Protein AF-A0AAU5DT31-F1 (afdb_monomer_lite)

Structure (mmCIF, N/CA/C/O backbone):
data_AF-A0AAU5DT31-F1
#
_entry.id   AF-A0AAU5DT31-F1
#
loop_
_atom_site.group_PDB
_atom_site.id
_atom_site.type_symbol
_atom_site.label_atom_id
_atom_site.label_alt_id
_atom_site.label_comp_id
_atom_site.label_asym_id
_atom_site.label_entity_id
_atom_site.label_seq_id
_atom_site.pdbx_PDB_ins_code
_atom_site.Cartn_x
_atom_site.Cartn_y
_atom_site.Cartn_z
_atom_site.occupancy
_atom_site.B_iso_or_equiv
_atom_site.auth_seq_id
_atom_site.auth_comp_id
_atom_site.auth_asym_id
_atom_site.auth_atom_id
_atom_site.pdbx_PDB_model_num
ATOM 1 N N . MET A 1 1 ? -5.746 -17.490 29.347 1.00 45.03 1 MET A N 1
ATOM 2 C CA . MET A 1 1 ? -5.168 -17.782 28.018 1.00 45.03 1 MET A CA 1
ATOM 3 C C . MET A 1 1 ? -5.650 -16.701 27.059 1.00 45.03 1 MET A C 1
ATOM 5 O O . MET A 1 1 ? -6.677 -16.852 26.415 1.00 45.03 1 MET A O 1
ATOM 9 N N . THR A 1 2 ? -4.990 -15.543 27.077 1.00 44.59 2 THR A N 1
ATOM 10 C CA . THR A 1 2 ? -5.402 -14.361 26.306 1.00 44.59 2 THR A CA 1
ATOM 11 C C . THR A 1 2 ? -4.777 -14.467 24.924 1.00 44.59 2 THR A C 1
ATOM 13 O O . THR A 1 2 ? -3.553 -14.438 24.807 1.00 44.59 2 THR A O 1
ATOM 16 N N . ALA A 1 3 ? -5.597 -14.643 23.886 1.00 47.91 3 ALA A N 1
ATOM 17 C CA . ALA A 1 3 ? -5.131 -14.637 22.506 1.00 47.91 3 ALA A CA 1
ATOM 18 C C . ALA A 1 3 ? -4.391 -13.317 22.243 1.00 47.91 3 ALA A C 1
ATOM 20 O O . ALA A 1 3 ? -4.969 -12.231 22.330 1.00 47.91 3 ALA A O 1
ATOM 21 N N . ARG A 1 4 ? -3.082 -13.406 21.990 1.00 49.72 4 ARG A N 1
ATOM 22 C CA . ARG A 1 4 ? -2.244 -12.263 21.634 1.00 49.72 4 ARG A CA 1
ATOM 23 C C . ARG A 1 4 ? -2.781 -11.723 20.309 1.00 49.72 4 ARG A C 1
ATOM 25 O O . ARG A 1 4 ? -2.596 -12.366 19.280 1.00 49.72 4 ARG A O 1
ATOM 32 N N . ARG A 1 5 ? -3.487 -10.585 20.330 1.00 56.44 5 ARG A N 1
ATOM 33 C CA . ARG A 1 5 ? -3.911 -9.911 19.094 1.00 56.44 5 ARG A CA 1
ATOM 34 C C . ARG A 1 5 ? -2.647 -9.648 18.265 1.00 56.44 5 ARG A C 1
ATOM 36 O O . ARG A 1 5 ? -1.690 -9.108 18.831 1.00 56.44 5 ARG A O 1
ATOM 43 N N . PRO A 1 6 ? -2.583 -10.062 16.989 1.00 50.44 6 PRO A N 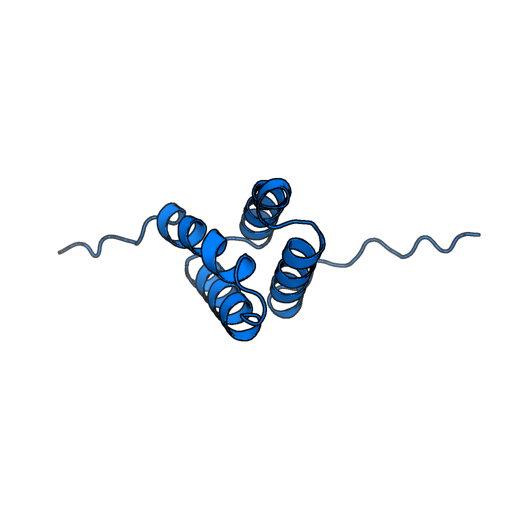1
ATOM 44 C CA . PRO A 1 6 ? -1.439 -9.740 16.154 1.00 50.44 6 PRO A CA 1
ATOM 45 C C . PRO A 1 6 ? -1.294 -8.216 16.102 1.00 50.44 6 PRO A C 1
ATOM 47 O O . PRO A 1 6 ? -2.253 -7.489 15.860 1.00 50.44 6 PRO A O 1
ATOM 50 N N . ASN A 1 7 ? -0.095 -7.736 16.424 1.00 51.56 7 ASN A N 1
ATOM 51 C CA . ASN A 1 7 ? 0.272 -6.329 16.336 1.00 51.56 7 ASN A CA 1
ATOM 52 C C . ASN A 1 7 ? 0.088 -5.863 14.880 1.00 51.56 7 ASN A C 1
ATOM 54 O O . ASN A 1 7 ? 0.730 -6.423 13.992 1.00 51.56 7 ASN A O 1
ATOM 58 N N . ALA A 1 8 ? -0.737 -4.835 14.652 1.00 50.94 8 ALA A N 1
ATOM 59 C CA . ALA A 1 8 ? -0.993 -4.231 13.339 1.00 50.94 8 ALA A CA 1
ATOM 60 C C . ALA A 1 8 ? 0.291 -3.864 12.560 1.00 50.94 8 ALA A C 1
ATOM 62 O O . ALA A 1 8 ? 0.301 -3.877 11.330 1.00 50.94 8 ALA A O 1
ATOM 63 N N . ALA A 1 9 ? 1.406 -3.615 13.257 1.00 47.41 9 ALA A N 1
ATOM 64 C CA . ALA A 1 9 ? 2.705 -3.337 12.647 1.00 47.41 9 ALA A CA 1
ATOM 65 C C . ALA A 1 9 ? 3.354 -4.554 11.951 1.00 47.41 9 ALA A C 1
ATOM 67 O O . ALA A 1 9 ? 4.171 -4.376 11.048 1.00 47.41 9 ALA A O 1
ATOM 68 N N . ALA A 1 10 ? 3.014 -5.790 12.336 1.00 47.03 10 ALA A N 1
ATOM 69 C CA . ALA A 1 10 ? 3.636 -6.999 11.784 1.00 47.03 10 ALA A CA 1
ATOM 70 C C . ALA A 1 10 ? 3.084 -7.387 10.396 1.00 47.03 10 ALA A C 1
ATOM 72 O O . ALA A 1 10 ? 3.809 -7.953 9.574 1.00 47.03 10 ALA A O 1
ATOM 73 N N . THR A 1 11 ? 1.824 -7.055 10.106 1.00 52.16 11 THR A N 1
ATOM 74 C CA . THR A 1 11 ? 1.188 -7.297 8.799 1.00 52.16 11 THR A CA 1
ATOM 75 C C . THR A 1 11 ? 1.606 -6.259 7.753 1.00 52.16 11 THR A C 1
ATOM 77 O O . THR A 1 11 ? 1.852 -6.626 6.606 1.00 52.16 11 THR A O 1
ATOM 80 N N . ALA A 1 12 ? 1.813 -4.998 8.153 1.00 49.88 12 ALA A N 1
ATOM 81 C CA . ALA A 1 12 ? 2.312 -3.939 7.266 1.00 49.88 12 ALA A CA 1
ATOM 82 C C . ALA A 1 12 ? 3.768 -4.165 6.803 1.00 49.88 12 ALA A C 1
ATOM 84 O O . ALA A 1 12 ? 4.162 -3.739 5.719 1.00 49.88 12 ALA A O 1
ATOM 85 N N . ALA A 1 13 ? 4.588 -4.868 7.595 1.00 49.25 13 ALA A N 1
ATOM 86 C CA . ALA A 1 13 ? 5.987 -5.132 7.251 1.00 49.25 13 ALA A CA 1
ATOM 87 C C . ALA A 1 13 ? 6.165 -6.153 6.108 1.00 49.25 13 ALA A C 1
ATOM 89 O O . ALA A 1 13 ? 7.159 -6.077 5.387 1.00 49.25 13 ALA A O 1
ATOM 90 N N . HIS A 1 14 ? 5.201 -7.057 5.899 1.00 52.88 14 HIS A N 1
ATOM 91 C CA . HIS A 1 14 ? 5.252 -8.062 4.827 1.00 52.88 14 HIS A CA 1
ATOM 92 C C . HIS A 1 14 ? 4.780 -7.533 3.466 1.00 52.88 14 HIS A C 1
ATOM 94 O O . HIS A 1 14 ? 5.132 -8.100 2.433 1.00 52.88 14 HIS A O 1
ATOM 100 N N . GLU A 1 15 ? 4.036 -6.424 3.441 1.00 54.03 15 GLU A N 1
ATOM 101 C CA . GLU A 1 15 ? 3.502 -5.835 2.205 1.00 54.03 15 GLU A CA 1
ATOM 102 C C . GLU A 1 15 ? 4.616 -5.376 1.242 1.00 54.03 15 GLU A C 1
ATOM 104 O O . GLU A 1 15 ? 4.447 -5.369 0.022 1.00 54.03 15 GLU A O 1
ATOM 109 N N . ARG A 1 16 ? 5.810 -5.099 1.790 1.00 56.19 16 ARG A N 1
ATOM 110 C CA . ARG A 1 16 ? 7.000 -4.682 1.037 1.00 56.19 16 ARG A CA 1
ATOM 111 C C . ARG A 1 16 ? 7.497 -5.735 0.042 1.00 56.19 16 ARG A C 1
ATOM 113 O O . ARG A 1 16 ? 8.061 -5.365 -0.981 1.00 56.19 16 ARG A O 1
ATOM 120 N N . LEU A 1 17 ? 7.311 -7.027 0.333 1.00 55.44 17 LEU A N 1
ATOM 121 C CA . LEU A 1 17 ? 7.872 -8.105 -0.487 1.00 55.44 17 LEU A CA 1
ATOM 122 C C . LEU A 1 17 ? 7.018 -8.392 -1.731 1.00 55.44 17 LEU A C 1
ATOM 124 O O . LEU A 1 17 ? 7.565 -8.655 -2.798 1.00 55.44 17 L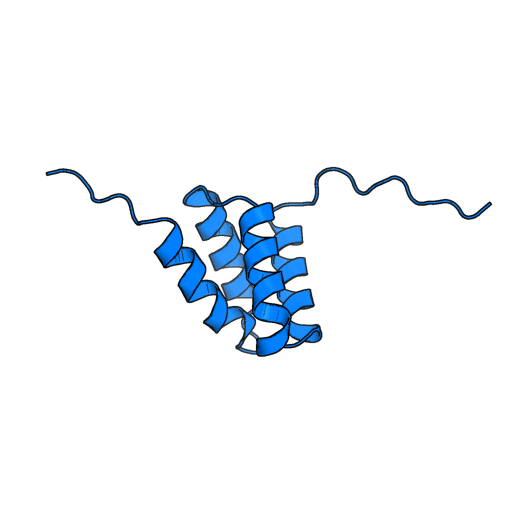EU A O 1
ATOM 128 N N . PHE A 1 18 ? 5.689 -8.291 -1.626 1.00 54.16 18 PHE A N 1
ATOM 129 C CA . PHE A 1 18 ? 4.781 -8.698 -2.706 1.00 54.16 18 PHE A CA 1
ATOM 130 C C . PHE A 1 18 ? 4.587 -7.625 -3.771 1.00 54.16 18 PHE A C 1
ATOM 132 O O . PHE A 1 18 ? 4.622 -7.946 -4.954 1.00 54.16 18 PHE A O 1
ATOM 139 N N . ALA A 1 19 ? 4.517 -6.344 -3.389 1.00 54.28 19 ALA A N 1
ATOM 140 C CA . ALA A 1 19 ? 4.583 -5.249 -4.364 1.00 54.28 19 ALA A CA 1
ATOM 141 C C . ALA A 1 19 ? 5.934 -5.235 -5.116 1.00 54.28 19 ALA A C 1
ATOM 143 O O . ALA A 1 19 ? 6.040 -4.740 -6.239 1.00 54.28 19 ALA A O 1
ATOM 144 N N . ALA A 1 20 ? 6.974 -5.816 -4.503 1.00 54.22 20 ALA A N 1
ATOM 145 C CA . ALA A 1 20 ? 8.318 -5.925 -5.048 1.00 54.22 20 ALA A CA 1
ATOM 146 C C . ALA A 1 20 ? 8.576 -7.195 -5.890 1.00 54.22 20 ALA A C 1
ATOM 148 O O . ALA A 1 20 ? 9.704 -7.381 -6.360 1.00 54.22 20 ALA A O 1
ATOM 149 N N . LEU A 1 21 ? 7.568 -8.020 -6.178 1.00 58.06 21 LEU A N 1
ATOM 150 C CA . LEU A 1 21 ? 7.668 -9.161 -7.095 1.00 58.06 21 LEU A CA 1
ATOM 151 C C . LEU A 1 21 ? 6.754 -8.900 -8.299 1.00 58.06 21 LEU A C 1
ATOM 153 O O . LEU A 1 21 ? 5.538 -8.809 -8.164 1.00 58.06 21 LEU A O 1
ATOM 157 N N . GLY A 1 22 ? 7.332 -8.707 -9.489 1.00 57.06 22 GLY A N 1
ATOM 158 C CA . GLY A 1 22 ? 6.529 -8.570 -10.709 1.00 57.06 22 GLY A CA 1
ATOM 159 C C . GLY A 1 22 ? 5.675 -9.826 -10.925 1.00 57.06 22 GLY A C 1
ATOM 160 O O . GLY A 1 22 ? 6.195 -10.932 -10.808 1.00 57.06 22 GLY A O 1
ATOM 161 N N . GLY A 1 23 ? 4.377 -9.661 -11.206 1.00 62.28 23 GLY A N 1
ATOM 162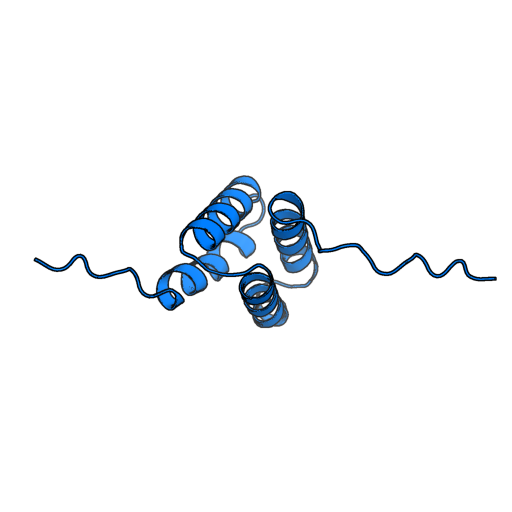 C CA . GLY A 1 23 ? 3.437 -10.772 -11.420 1.00 62.28 23 GLY A CA 1
ATOM 163 C C . GLY A 1 23 ? 2.678 -11.260 -10.177 1.00 62.28 23 GLY A C 1
ATOM 164 O O . GLY A 1 23 ? 1.968 -12.257 -10.260 1.00 62.28 23 GLY A O 1
ATOM 165 N N . ALA A 1 24 ? 2.785 -10.574 -9.034 1.00 68.62 24 ALA A N 1
ATOM 166 C CA . ALA A 1 24 ? 2.121 -10.956 -7.782 1.00 68.62 24 ALA A CA 1
ATOM 167 C C . ALA A 1 24 ? 0.758 -10.262 -7.542 1.00 68.62 24 ALA A C 1
ATOM 169 O O . ALA A 1 24 ? 0.309 -10.161 -6.401 1.00 68.62 24 ALA A O 1
ATOM 170 N N . ASP A 1 25 ? 0.065 -9.793 -8.584 1.00 72.19 25 ASP A N 1
ATOM 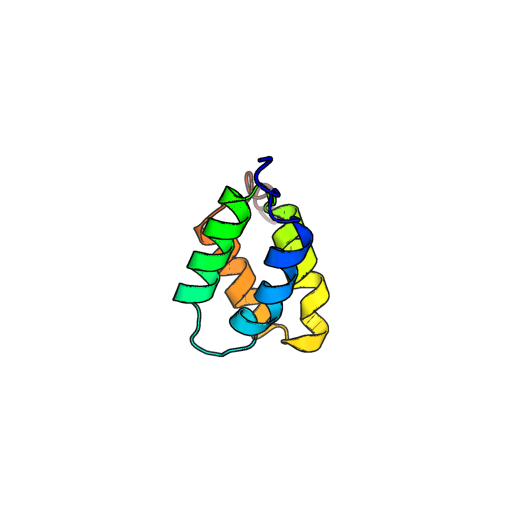171 C CA . ASP A 1 25 ? -1.135 -8.944 -8.444 1.00 72.19 25 ASP A CA 1
ATOM 172 C C . ASP A 1 25 ? -2.268 -9.608 -7.640 1.00 72.19 25 ASP A C 1
ATOM 174 O O . ASP A 1 25 ? -2.931 -8.962 -6.825 1.00 72.19 25 ASP A O 1
ATOM 178 N N . ALA A 1 26 ? -2.471 -10.919 -7.813 1.00 77.44 26 ALA A N 1
ATOM 179 C CA . ALA A 1 26 ? -3.446 -11.683 -7.031 1.00 77.44 26 ALA A CA 1
ATOM 180 C C . ALA A 1 26 ? -3.081 -11.733 -5.536 1.00 77.44 26 ALA A C 1
ATOM 182 O O . ALA A 1 26 ? -3.953 -11.653 -4.6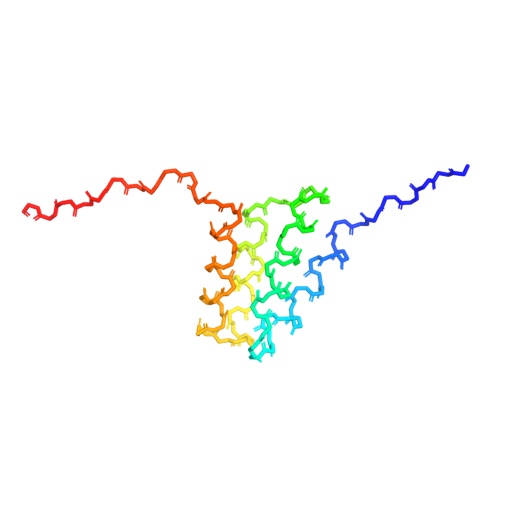69 1.00 77.44 26 ALA A O 1
ATOM 183 N N . GLN A 1 27 ? -1.786 -11.813 -5.230 1.00 77.44 27 GLN A N 1
ATOM 184 C CA . GLN A 1 27 ? -1.285 -11.827 -3.863 1.00 77.44 27 GLN A CA 1
ATOM 185 C C . GLN A 1 27 ? -1.384 -10.444 -3.216 1.00 77.44 27 GLN A C 1
ATOM 187 O O . GLN A 1 27 ? -1.822 -10.347 -2.072 1.00 77.44 27 GLN A O 1
ATOM 192 N N . VAL A 1 28 ? -1.065 -9.373 -3.951 1.00 80.25 28 VAL A N 1
ATOM 193 C CA . VAL A 1 28 ? -1.246 -7.992 -3.478 1.00 80.25 28 VAL A CA 1
ATOM 194 C C . VAL A 1 28 ? -2.709 -7.753 -3.099 1.00 80.25 28 VAL A C 1
ATOM 196 O O . VAL A 1 28 ? -2.984 -7.292 -1.994 1.00 80.25 28 VAL A O 1
ATOM 199 N N . LYS A 1 29 ? -3.660 -8.172 -3.944 1.00 83.06 29 LYS A N 1
ATOM 200 C CA . LYS A 1 29 ? -5.097 -8.092 -3.631 1.00 83.06 29 LYS A CA 1
ATOM 201 C C . LYS A 1 29 ? -5.469 -8.868 -2.360 1.00 83.06 29 LYS A C 1
ATOM 203 O O . LYS A 1 29 ? -6.149 -8.332 -1.487 1.00 83.06 29 LYS A O 1
ATOM 208 N N . GLY A 1 30 ? -4.987 -10.104 -2.210 1.00 85.06 30 GLY A N 1
ATOM 209 C CA . GLY A 1 30 ? -5.217 -10.897 -0.996 1.00 85.06 30 GLY A CA 1
ATOM 210 C C . GLY A 1 30 ? -4.675 -10.228 0.274 1.00 85.06 30 GLY A C 1
ATOM 211 O O . GLY A 1 30 ? -5.352 -10.205 1.302 1.00 85.06 30 GLY A O 1
ATOM 212 N N . HIS A 1 31 ? -3.487 -9.622 0.198 1.00 84.62 31 HIS A N 1
ATOM 213 C CA . HIS A 1 31 ? -2.881 -8.906 1.321 1.00 84.62 31 HIS A CA 1
ATOM 214 C C . HIS A 1 31 ? -3.609 -7.607 1.671 1.00 84.62 31 HIS A C 1
ATOM 216 O O . HIS A 1 31 ? -3.764 -7.318 2.857 1.00 84.62 31 HIS A O 1
ATOM 222 N N . VAL A 1 32 ? -4.099 -6.851 0.687 1.00 86.56 32 VAL A N 1
ATOM 223 C CA . VAL A 1 32 ? -4.937 -5.666 0.932 1.00 86.56 32 VAL A CA 1
ATOM 224 C C . VAL A 1 32 ? -6.213 -6.066 1.678 1.00 86.56 32 VAL A C 1
ATOM 226 O O . VAL A 1 32 ? -6.508 -5.497 2.728 1.00 86.56 32 VAL A O 1
ATOM 229 N N . ALA A 1 33 ? -6.927 -7.094 1.208 1.00 87.19 33 ALA A N 1
ATOM 230 C CA . ALA A 1 33 ? -8.143 -7.575 1.867 1.00 87.19 33 ALA A CA 1
ATOM 231 C C . ALA A 1 33 ? -7.876 -8.063 3.303 1.00 87.19 33 ALA A C 1
ATOM 233 O O . ALA A 1 33 ? -8.606 -7.717 4.234 1.00 87.19 33 ALA A O 1
ATOM 234 N N . ALA A 1 34 ? -6.792 -8.817 3.509 1.00 86.50 34 ALA A N 1
ATOM 235 C CA . ALA A 1 34 ? -6.390 -9.272 4.836 1.00 86.50 34 ALA A CA 1
ATOM 236 C C . ALA A 1 34 ? -6.034 -8.102 5.766 1.00 86.50 34 ALA A C 1
ATOM 238 O O . ALA A 1 34 ? -6.419 -8.118 6.934 1.00 86.50 34 ALA A O 1
ATOM 239 N N . ASN A 1 35 ? -5.340 -7.078 5.258 1.00 84.88 35 ASN A N 1
ATOM 240 C CA . ASN A 1 35 ? -4.989 -5.884 6.022 1.00 84.88 35 ASN A CA 1
ATOM 241 C C . ASN A 1 35 ? -6.226 -5.118 6.508 1.00 84.88 35 ASN A C 1
ATOM 243 O O . ASN A 1 35 ? -6.279 -4.723 7.673 1.00 84.88 35 ASN A O 1
ATOM 247 N N . LEU A 1 36 ? -7.231 -4.955 5.647 1.00 86.38 36 LEU A N 1
ATOM 248 C CA . LEU A 1 36 ? -8.504 -4.342 6.030 1.00 86.38 36 LEU A CA 1
ATOM 249 C C . LEU A 1 36 ? -9.216 -5.174 7.109 1.00 86.38 36 LEU A C 1
ATOM 251 O O . LEU A 1 36 ? -9.684 -4.627 8.105 1.00 86.38 36 LEU A O 1
ATOM 255 N N . ASN A 1 37 ? -9.219 -6.504 6.973 1.00 88.19 37 ASN A N 1
ATOM 256 C CA . ASN A 1 37 ? -9.854 -7.408 7.936 1.00 88.19 37 ASN A CA 1
ATOM 257 C C . ASN A 1 37 ? -9.178 -7.410 9.322 1.00 88.19 37 ASN A C 1
ATOM 259 O O . ASN A 1 37 ? -9.833 -7.669 10.329 1.00 88.19 37 ASN A O 1
ATOM 263 N N . VAL A 1 38 ? -7.879 -7.102 9.402 1.00 87.06 38 VAL A N 1
ATOM 264 C CA . VAL A 1 38 ? -7.171 -6.931 10.687 1.00 87.06 38 VAL A CA 1
ATOM 265 C C . VAL A 1 38 ? -7.252 -5.503 11.243 1.00 87.06 38 VAL A C 1
ATOM 267 O O . VAL A 1 38 ? -6.650 -5.222 12.279 1.00 87.06 38 VAL A O 1
ATOM 270 N N . GLY A 1 39 ? -8.013 -4.612 10.597 1.00 86.94 39 GLY A N 1
ATOM 271 C CA . GLY A 1 39 ? -8.319 -3.267 11.089 1.00 86.94 39 GLY A CA 1
ATOM 272 C C . GLY A 1 39 ? -7.400 -2.156 10.578 1.00 86.94 39 GLY A C 1
ATOM 273 O O . GLY A 1 39 ? -7.481 -1.036 11.084 1.00 86.94 39 GLY A O 1
ATOM 274 N N . ASN A 1 40 ? -6.534 -2.423 9.594 1.00 87.12 40 ASN A N 1
ATOM 275 C CA . ASN A 1 40 ? -5.793 -1.354 8.925 1.00 87.12 40 ASN A CA 1
ATOM 276 C C . ASN A 1 40 ? -6.717 -0.585 7.973 1.00 87.12 40 ASN A C 1
ATOM 278 O O . ASN A 1 40 ? -7.653 -1.141 7.405 1.00 87.12 40 ASN A O 1
ATOM 282 N N . THR A 1 41 ? -6.451 0.707 7.786 1.00 90.25 41 THR A N 1
ATOM 283 C CA . THR A 1 41 ? -7.265 1.573 6.924 1.00 90.25 41 THR A CA 1
ATOM 284 C C . THR A 1 41 ? -6.649 1.716 5.536 1.00 90.25 41 THR A C 1
ATOM 286 O O . THR A 1 41 ? -5.438 1.561 5.360 1.00 90.25 41 THR A O 1
ATOM 289 N N . ARG A 1 42 ? -7.464 2.111 4.550 1.00 88.88 42 ARG A N 1
ATOM 290 C CA . ARG A 1 42 ? -6.992 2.500 3.210 1.00 88.88 42 ARG A CA 1
ATOM 291 C C . ARG A 1 42 ? -5.837 3.507 3.275 1.00 88.88 42 ARG A C 1
ATOM 293 O O . ARG A 1 42 ? -4.818 3.327 2.614 1.00 88.88 42 ARG A O 1
ATOM 300 N N . ASN A 1 43 ? -5.966 4.528 4.122 1.00 89.69 43 ASN A N 1
ATOM 301 C CA . ASN A 1 43 ? -4.941 5.562 4.291 1.00 89.69 43 ASN A CA 1
ATOM 302 C C . ASN A 1 43 ? -3.622 4.995 4.834 1.00 89.69 43 ASN A C 1
ATOM 304 O O . ASN A 1 43 ? -2.555 5.432 4.408 1.00 89.69 43 ASN A O 1
ATOM 308 N N . ALA A 1 44 ? -3.680 4.004 5.731 1.00 88.44 44 ALA A N 1
ATOM 309 C CA . ALA A 1 44 ? -2.485 3.329 6.227 1.00 88.44 44 ALA A CA 1
ATOM 310 C C . ALA A 1 44 ? -1.760 2.565 5.107 1.00 88.44 44 ALA A C 1
ATOM 312 O O . ALA A 1 44 ? -0.540 2.661 4.998 1.00 88.44 44 ALA A O 1
ATOM 313 N N . LEU A 1 45 ? -2.503 1.871 4.239 1.00 88.69 45 LEU A N 1
ATOM 314 C CA . LEU A 1 45 ? -1.936 1.159 3.088 1.00 88.69 45 LEU A CA 1
ATOM 315 C C . LEU A 1 45 ? -1.287 2.129 2.094 1.00 88.69 45 LEU A C 1
ATOM 317 O O . LEU A 1 45 ? -0.137 1.944 1.705 1.00 88.69 45 LEU A O 1
ATOM 321 N N . ILE A 1 46 ? -1.962 3.231 1.759 1.00 90.38 46 ILE A N 1
ATOM 322 C CA . ILE A 1 46 ? -1.402 4.269 0.878 1.00 90.38 46 ILE A CA 1
ATOM 323 C C . ILE A 1 46 ? -0.131 4.882 1.477 1.00 90.38 46 ILE A C 1
ATOM 325 O O . ILE A 1 46 ? 0.842 5.101 0.752 1.00 90.38 46 ILE A O 1
ATOM 329 N N . ALA A 1 47 ? -0.094 5.125 2.790 1.00 89.12 47 ALA A N 1
ATOM 330 C CA . ALA A 1 47 ? 1.100 5.635 3.461 1.00 89.12 47 ALA A CA 1
ATOM 331 C C . ALA A 1 47 ? 2.283 4.656 3.353 1.00 89.12 47 ALA A C 1
ATOM 333 O O . ALA A 1 47 ? 3.408 5.078 3.070 1.00 89.12 47 ALA A O 1
ATOM 334 N N . VAL A 1 48 ? 2.037 3.350 3.511 1.00 88.31 48 VAL A N 1
ATOM 335 C CA . VAL A 1 48 ? 3.066 2.314 3.329 1.00 88.31 48 VAL A CA 1
ATOM 336 C C . VAL A 1 48 ? 3.557 2.280 1.880 1.00 88.31 48 VAL A C 1
ATOM 338 O O . VAL A 1 48 ? 4.767 2.338 1.655 1.00 88.31 48 VAL A O 1
ATOM 341 N N . LEU A 1 49 ? 2.650 2.263 0.899 1.00 88.56 49 LEU A N 1
ATOM 342 C CA . LEU A 1 49 ? 2.995 2.267 -0.529 1.00 88.56 49 LEU A CA 1
ATOM 343 C C . LEU A 1 49 ? 3.781 3.520 -0.942 1.00 88.56 49 LEU A C 1
ATOM 345 O O . LEU A 1 49 ? 4.728 3.429 -1.725 1.00 88.56 49 LEU A O 1
ATOM 349 N N . THR A 1 50 ? 3.445 4.674 -0.365 1.00 89.06 50 THR A N 1
ATOM 350 C CA . THR A 1 50 ? 4.159 5.940 -0.587 1.00 89.06 50 THR A CA 1
ATOM 351 C C . THR A 1 50 ? 5.574 5.883 -0.014 1.00 89.06 50 THR A C 1
ATOM 353 O O . THR A 1 50 ? 6.530 6.251 -0.693 1.00 89.06 50 THR A O 1
ATOM 356 N N . GLY A 1 51 ? 5.741 5.348 1.200 1.00 86.88 51 GLY A N 1
ATOM 357 C CA . GLY A 1 51 ? 7.064 5.118 1.790 1.00 86.88 51 GLY A CA 1
ATOM 358 C C . GLY A 1 51 ? 7.901 4.077 1.037 1.00 86.88 51 GLY A C 1
ATOM 359 O O . GLY A 1 51 ? 9.127 4.081 1.136 1.00 86.88 51 GLY A O 1
ATOM 360 N N . LEU A 1 52 ? 7.256 3.192 0.272 1.00 85.56 52 LEU A N 1
ATOM 361 C CA . LEU A 1 52 ? 7.907 2.188 -0.568 1.00 85.56 52 LEU A CA 1
ATOM 362 C C . LEU A 1 52 ? 8.309 2.692 -1.954 1.00 85.56 52 LEU A C 1
ATOM 364 O O . LEU A 1 52 ? 9.168 2.067 -2.577 1.00 85.56 52 LEU A O 1
ATOM 368 N N . LEU A 1 53 ? 7.749 3.814 -2.415 1.00 87.19 53 LEU A N 1
ATOM 369 C CA . LEU A 1 53 ? 8.025 4.405 -3.726 1.00 87.19 53 LEU A CA 1
ATOM 370 C C . LEU A 1 53 ? 9.526 4.445 -4.094 1.00 87.19 53 LEU A C 1
ATOM 372 O O . LEU A 1 53 ? 9.857 3.960 -5.179 1.00 87.19 53 LEU A O 1
ATOM 376 N N . PRO A 1 54 ? 10.455 4.933 -3.237 1.00 88.81 54 PRO A N 1
ATOM 377 C CA . PRO A 1 54 ? 11.878 4.981 -3.591 1.00 88.81 54 PRO A CA 1
ATOM 378 C C . PRO A 1 54 ? 12.545 3.600 -3.697 1.00 88.81 54 PRO A C 1
ATOM 380 O O . PRO A 1 54 ? 13.625 3.496 -4.267 1.00 88.81 54 PRO A O 1
ATOM 383 N N . PHE A 1 55 ? 11.923 2.542 -3.167 1.00 84.62 55 PHE A N 1
ATOM 384 C CA . PHE A 1 55 ? 12.485 1.188 -3.143 1.00 84.62 55 PHE A CA 1
ATOM 385 C C . PHE A 1 55 ? 11.961 0.300 -4.274 1.00 84.62 55 PHE A C 1
ATOM 387 O O . PHE A 1 55 ? 12.714 -0.502 -4.821 1.00 84.62 55 PHE A O 1
ATOM 394 N N . ILE A 1 56 ? 10.672 0.409 -4.615 1.00 82.12 56 ILE A N 1
ATOM 395 C CA . ILE A 1 56 ? 10.035 -0.464 -5.618 1.00 82.12 56 ILE A CA 1
ATOM 396 C C . ILE A 1 56 ? 9.800 0.217 -6.969 1.00 82.12 56 ILE A C 1
ATOM 398 O O . ILE A 1 56 ? 9.540 -0.484 -7.951 1.00 82.12 56 ILE A O 1
ATOM 402 N N . GLY A 1 57 ? 9.922 1.548 -7.017 1.00 85.38 57 GLY A N 1
ATOM 403 C CA . GLY A 1 57 ? 9.740 2.368 -8.208 1.00 85.38 57 GLY A CA 1
ATOM 404 C C . GLY A 1 57 ? 8.276 2.661 -8.551 1.00 85.38 57 GLY A C 1
ATOM 405 O O . GLY A 1 57 ? 7.352 1.946 -8.161 1.00 85.38 57 GLY A O 1
ATOM 406 N N . TYR A 1 58 ? 8.079 3.715 -9.348 1.00 87.00 58 TYR A N 1
ATOM 407 C CA . TYR A 1 58 ? 6.761 4.239 -9.724 1.00 87.00 58 TYR A CA 1
ATOM 408 C C . TYR A 1 58 ? 5.818 3.195 -10.358 1.00 87.00 58 TYR A C 1
ATOM 410 O O . TYR A 1 58 ? 4.689 3.075 -9.881 1.00 87.00 58 TYR A O 1
ATOM 418 N N . PRO A 1 59 ? 6.243 2.369 -11.345 1.00 87.38 59 PRO A N 1
ATOM 419 C CA . PRO A 1 59 ? 5.335 1.415 -11.991 1.00 87.38 59 PRO A CA 1
ATOM 420 C C . PRO A 1 59 ? 4.718 0.407 -11.015 1.00 87.38 59 PRO A C 1
ATOM 422 O O . PRO A 1 59 ? 3.557 0.035 -11.143 1.00 87.38 59 PRO A O 1
ATOM 425 N N . ARG A 1 60 ? 5.478 -0.021 -10.002 1.00 83.75 60 ARG A N 1
ATOM 426 C CA . ARG A 1 60 ? 5.021 -1.041 -9.049 1.00 83.75 60 ARG A CA 1
ATOM 427 C C . ARG A 1 60 ? 4.173 -0.464 -7.937 1.00 83.75 60 ARG A C 1
ATOM 429 O O . ARG A 1 60 ? 3.197 -1.090 -7.530 1.00 83.75 60 ARG A O 1
ATOM 436 N N . THR A 1 61 ? 4.495 0.748 -7.498 1.00 87.75 61 THR A N 1
ATOM 437 C CA . THR A 1 61 ? 3.623 1.487 -6.589 1.00 87.75 61 THR A CA 1
ATOM 438 C C . THR A 1 61 ? 2.253 1.730 -7.222 1.00 87.75 61 THR A C 1
ATOM 440 O O . THR A 1 61 ? 1.250 1.547 -6.541 1.00 87.75 61 THR A O 1
ATOM 443 N N . LEU A 1 62 ? 2.179 2.048 -8.521 1.00 88.19 62 LEU A N 1
ATOM 444 C CA . LEU A 1 62 ? 0.895 2.208 -9.215 1.00 88.19 62 LEU A CA 1
ATOM 445 C C . LEU A 1 62 ? 0.076 0.911 -9.277 1.00 88.19 62 LEU A C 1
ATOM 447 O O . LEU A 1 62 ? -1.120 0.946 -8.999 1.00 88.19 62 LEU A O 1
ATOM 451 N N . ASN A 1 63 ? 0.699 -0.234 -9.569 1.00 86.50 63 ASN A N 1
ATOM 452 C CA . ASN A 1 63 ? -0.005 -1.524 -9.550 1.00 86.50 63 ASN A CA 1
ATOM 453 C C . ASN A 1 63 ? -0.579 -1.838 -8.160 1.00 86.50 63 ASN A C 1
ATOM 455 O O . ASN A 1 63 ? -1.707 -2.317 -8.037 1.00 86.50 63 ASN A O 1
ATOM 459 N N . ALA A 1 64 ? 0.184 -1.540 -7.105 1.00 86.56 64 ALA A N 1
ATOM 460 C CA . ALA A 1 64 ? -0.268 -1.737 -5.735 1.00 86.56 64 ALA A CA 1
ATOM 461 C C . ALA A 1 64 ? -1.413 -0.782 -5.357 1.00 86.56 64 ALA A C 1
ATOM 463 O O . ALA A 1 64 ? -2.385 -1.217 -4.743 1.00 86.56 64 ALA A O 1
ATOM 464 N N . LEU A 1 65 ? -1.349 0.487 -5.776 1.00 89.19 65 LEU A N 1
ATOM 465 C CA . LEU A 1 65 ? -2.445 1.443 -5.591 1.00 89.19 65 LEU A CA 1
ATOM 466 C C . LEU A 1 65 ? -3.718 0.989 -6.316 1.00 89.19 65 LEU A C 1
ATOM 468 O O . LEU A 1 65 ? -4.783 0.986 -5.710 1.00 89.19 65 LEU A O 1
ATOM 472 N N . ALA A 1 66 ? -3.609 0.493 -7.550 1.00 88.75 66 ALA A N 1
ATOM 473 C CA . ALA A 1 66 ? -4.750 -0.055 -8.282 1.00 88.75 66 ALA A CA 1
ATOM 474 C C . ALA A 1 66 ? -5.381 -1.271 -7.572 1.00 88.75 66 ALA A C 1
ATOM 476 O O . ALA A 1 66 ? -6.598 -1.454 -7.603 1.00 88.75 66 ALA A O 1
ATOM 477 N N . ALA A 1 67 ? -4.575 -2.105 -6.905 1.00 88.19 67 ALA A N 1
ATOM 478 C CA . ALA A 1 67 ? -5.084 -3.205 -6.088 1.00 88.19 67 ALA A CA 1
ATOM 479 C C . ALA A 1 67 ? -5.812 -2.712 -4.827 1.00 88.19 67 ALA A C 1
ATOM 481 O O . ALA A 1 67 ? -6.836 -3.291 -4.462 1.00 88.19 67 ALA A O 1
ATOM 482 N N . VAL A 1 68 ? -5.316 -1.643 -4.191 1.00 89.25 68 VAL A N 1
ATOM 483 C CA . VAL A 1 68 ? -6.015 -0.964 -3.089 1.00 89.25 68 VAL A CA 1
ATOM 484 C C . VAL A 1 68 ? -7.355 -0.419 -3.575 1.00 89.25 68 VAL A C 1
ATOM 486 O O . VAL A 1 68 ? -8.375 -0.745 -2.978 1.00 89.25 68 VAL A O 1
ATOM 489 N N . ASP A 1 69 ? -7.378 0.311 -4.688 1.00 90.12 69 ASP A N 1
ATOM 490 C CA . ASP A 1 69 ? -8.596 0.909 -5.248 1.00 90.12 69 ASP A CA 1
ATOM 491 C C . ASP A 1 69 ? -9.647 -0.131 -5.648 1.00 90.12 69 ASP A C 1
ATOM 493 O O . ASP A 1 69 ? -10.840 0.073 -5.430 1.00 90.12 69 ASP A O 1
ATOM 497 N N . ALA A 1 70 ? -9.218 -1.278 -6.180 1.00 88.12 70 ALA A N 1
ATOM 498 C CA . ALA A 1 70 ? -10.120 -2.364 -6.557 1.00 88.12 70 ALA A CA 1
ATOM 499 C C . ALA A 1 70 ? -10.849 -3.003 -5.360 1.00 88.12 70 ALA A C 1
ATOM 501 O O . ALA A 1 70 ? -11.908 -3.601 -5.541 1.00 88.12 70 ALA A O 1
ATOM 502 N N . ILE A 1 71 ? -10.271 -2.930 -4.158 1.00 87.44 71 ILE A N 1
ATOM 503 C CA . ILE A 1 71 ? -10.813 -3.558 -2.942 1.00 87.44 71 ILE A CA 1
ATOM 504 C C . ILE A 1 71 ? -11.481 -2.521 -2.039 1.00 87.44 71 ILE A C 1
ATOM 506 O O . ILE A 1 71 ? -12.485 -2.809 -1.392 1.00 87.44 71 ILE A O 1
ATOM 510 N N . THR A 1 72 ? -10.926 -1.315 -1.989 1.00 87.44 72 THR A N 1
ATOM 511 C CA . THR A 1 72 ? -11.456 -0.182 -1.243 1.00 87.44 72 THR A CA 1
ATOM 512 C C . THR A 1 72 ? -11.419 1.049 -2.155 1.00 87.44 72 THR A C 1
ATOM 514 O O . THR A 1 72 ? -10.396 1.739 -2.249 1.00 87.44 72 THR A O 1
ATOM 517 N N . PRO A 1 73 ? -12.527 1.309 -2.875 1.00 78.19 73 PRO A N 1
ATOM 518 C CA . PRO A 1 73 ? -12.641 2.486 -3.720 1.00 78.19 73 PRO A CA 1
ATOM 519 C C . PRO A 1 73 ? -12.348 3.744 -2.904 1.00 78.19 73 PRO A C 1
ATOM 521 O O . PRO A 1 73 ? -12.658 3.805 -1.711 1.00 78.19 73 PRO A O 1
ATOM 524 N N . ALA A 1 74 ? -11.726 4.740 -3.533 1.00 71.75 74 ALA A N 1
ATOM 525 C CA . ALA A 1 74 ? -11.649 6.058 -2.925 1.00 71.75 74 ALA A CA 1
ATOM 526 C C . ALA A 1 74 ? -13.074 6.547 -2.628 1.00 71.75 74 ALA A C 1
ATOM 528 O O . ALA A 1 74 ? -13.965 6.381 -3.464 1.00 71.75 74 ALA A O 1
ATOM 529 N N . ASP A 1 75 ? -13.271 7.141 -1.452 1.00 64.62 75 ASP A N 1
ATOM 530 C CA . ASP A 1 75 ? -14.450 7.973 -1.230 1.00 64.62 75 ASP A CA 1
ATOM 531 C C . ASP A 1 75 ? -14.446 9.052 -2.325 1.00 64.62 75 ASP A C 1
ATOM 533 O O . ASP A 1 75 ? -13.371 9.562 -2.651 1.00 64.62 75 ASP A O 1
ATOM 537 N N . GLU A 1 76 ? -15.607 9.268 -2.943 1.00 48.28 76 GLU A N 1
ATOM 538 C CA . GLU A 1 76 ? -15.874 10.026 -4.175 1.00 48.28 76 GLU A CA 1
ATOM 539 C C . GLU A 1 76 ? -14.710 10.890 -4.702 1.00 48.28 76 GLU A C 1
ATOM 541 O O . GLU A 1 76 ? -14.235 11.822 -4.047 1.00 48.28 76 GLU A O 1
ATOM 546 N N . ALA A 1 77 ? -14.254 10.587 -5.925 1.00 49.72 77 ALA A N 1
ATOM 547 C CA . ALA A 1 77 ? -13.262 11.406 -6.612 1.00 49.72 77 ALA A CA 1
ATOM 548 C C . ALA A 1 77 ? -13.725 12.877 -6.622 1.00 49.72 77 ALA A C 1
ATOM 550 O O . ALA A 1 77 ? -14.891 13.128 -6.933 1.00 49.72 77 ALA A O 1
ATOM 551 N N . PRO A 1 78 ? -12.851 13.855 -6.307 1.00 50.28 78 PRO A N 1
ATOM 552 C CA . PRO A 1 78 ? -13.230 15.260 -6.399 1.00 50.28 78 PRO A CA 1
ATOM 553 C C . PRO A 1 78 ? -13.777 15.533 -7.808 1.00 50.28 78 PRO A C 1
ATOM 555 O O . PRO A 1 78 ? -13.214 14.991 -8.768 1.00 50.28 78 PRO A O 1
ATOM 558 N N . PRO A 1 79 ? -14.861 16.327 -7.938 1.00 48.16 79 PRO A N 1
ATOM 559 C CA . PRO A 1 79 ? -15.548 16.519 -9.209 1.00 48.16 79 PRO A CA 1
ATOM 560 C C . PRO A 1 79 ? -14.531 16.887 -10.281 1.00 48.16 79 PRO A C 1
ATOM 562 O O . PRO A 1 79 ? -13.633 17.704 -10.027 1.00 48.16 79 PRO A O 1
ATOM 565 N N . SER A 1 80 ? -14.642 16.241 -11.450 1.00 58.69 80 SER A N 1
ATOM 566 C CA . SER A 1 80 ? -13.781 16.544 -12.587 1.00 58.69 80 SER A CA 1
ATOM 567 C C . SER A 1 80 ? -13.782 18.052 -12.769 1.00 58.69 80 SER A C 1
ATOM 569 O O . SER A 1 80 ? -14.837 18.679 -12.864 1.00 58.69 80 SER A O 1
ATOM 571 N N . LYS A 1 81 ? -12.595 18.663 -12.748 1.00 61.22 81 LYS A N 1
ATOM 572 C CA . LYS A 1 81 ? -12.477 20.036 -13.217 1.00 61.22 81 LYS A CA 1
ATOM 573 C C . LYS A 1 81 ? -12.749 19.972 -14.707 1.00 61.22 81 LYS A C 1
ATOM 575 O O . LYS A 1 81 ? -11.840 19.701 -15.487 1.00 61.22 81 LYS A O 1
ATOM 580 N N . ASP A 1 82 ? -14.004 20.172 -15.075 1.00 52.41 82 ASP A N 1
ATOM 581 C CA . ASP A 1 82 ? -14.355 20.578 -16.417 1.00 52.41 82 ASP A CA 1
ATOM 582 C C . ASP A 1 82 ? -13.581 21.876 -16.644 1.00 52.41 82 ASP A C 1
ATOM 584 O O . ASP A 1 82 ? -13.842 22.911 -16.025 1.00 52.41 82 ASP A O 1
ATOM 588 N N . HIS A 1 83 ? -12.507 21.764 -17.419 1.00 49.72 83 HIS A N 1
ATOM 589 C CA . HIS A 1 83 ? -11.744 22.903 -17.886 1.00 49.72 83 HIS A CA 1
ATOM 590 C C . HIS A 1 83 ? -12.660 23.672 -18.841 1.00 49.72 83 HIS A C 1
ATOM 592 O O . HIS A 1 83 ? -12.782 23.311 -20.011 1.00 49.72 83 HIS A O 1
ATOM 598 N N . ALA A 1 84 ? -13.357 24.660 -18.279 1.00 43.53 84 ALA A N 1
ATOM 599 C CA . ALA A 1 84 ? -14.000 25.744 -19.009 1.00 43.53 84 ALA A CA 1
ATOM 600 C C . ALA A 1 84 ? -12.951 26.626 -19.700 1.00 43.53 84 ALA A C 1
ATOM 602 O O . ALA A 1 84 ? -11.855 26.810 -19.114 1.00 43.53 84 ALA A O 1
#

Secondary structure (DSSP, 8-state):
----PPPHHHHHHHHHHHTTSTT-HHHHHHHHHHHHHTT--HHHHHHHHHHHHHHH-HHHHHHHHHHHHHHSPPSSPPPP----

Radius of gyration: 14.82 Å; chains: 1; bounding box: 28×44×47 Å

pLDDT: mean 72.55, std 16.96, range [43.53, 90.38]

Foldseek 3Di:
DDPDLPDLVVLLVVLLVQLQDP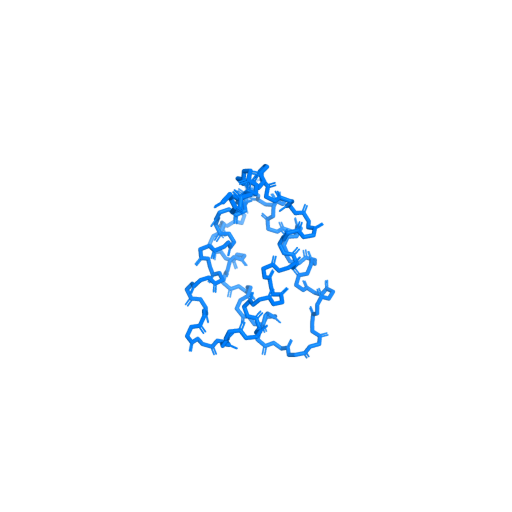PSLVVLLVSLVVSVVSPHDLVNQLVSLVVCCVPRHDVSSVSSNVSSCVNPNPDDDDPPPPPD

Sequence (84 aa):
MTARRPNAAATAAHERLFAALGGADAQVKGHVAANLNVGNTRNALIAVLTGLLPFIGYPRTLNALAAVDAITPADEAPPSKDHA